Protein AF-A0A1A8C7H7-F1 (afdb_monomer_lite)

pLDDT: mean 85.38, std 15.0, range [38.44, 98.31]

Radius of gyration: 23.35 Å; chains: 1; bounding box: 54×25×61 Å

Organism: Nothobranchius kadleci (NCBI:txid1051664)

Structure (mmCIF, N/CA/C/O backbone):
data_AF-A0A1A8C7H7-F1
#
_entry.id   AF-A0A1A8C7H7-F1
#
loop_
_atom_site.group_PDB
_atom_site.id
_atom_site.type_symbol
_atom_site.label_atom_id
_atom_site.label_alt_id
_atom_site.label_comp_id
_atom_site.label_asym_id
_atom_site.label_entity_id
_atom_site.label_seq_id
_atom_site.pdbx_PDB_ins_code
_atom_site.Cartn_x
_atom_site.Cartn_y
_atom_site.Cartn_z
_atom_site.occupancy
_atom_site.B_iso_or_equiv
_atom_site.auth_seq_id
_atom_site.auth_comp_id
_atom_site.auth_asym_id
_atom_site.auth_atom_id
_atom_site.pdbx_PDB_model_num
ATOM 1 N N . MET A 1 1 ? 28.981 -6.070 -9.657 1.00 42.88 1 MET A N 1
ATOM 2 C CA . MET A 1 1 ? 28.191 -5.853 -8.425 1.00 42.88 1 MET A CA 1
ATOM 3 C C . MET A 1 1 ? 28.360 -4.401 -8.013 1.00 42.88 1 MET A C 1
ATOM 5 O O . MET A 1 1 ? 29.452 -4.076 -7.555 1.00 42.88 1 MET A O 1
ATOM 9 N N . PRO A 1 2 ? 27.362 -3.521 -8.173 1.00 45.41 2 PRO A N 1
ATOM 10 C CA . PRO A 1 2 ? 27.396 -2.254 -7.474 1.00 45.41 2 PRO A CA 1
ATOM 11 C C . PRO A 1 2 ? 26.851 -2.469 -6.064 1.00 45.41 2 PRO A C 1
ATOM 13 O O . PRO A 1 2 ? 25.818 -3.103 -5.850 1.00 45.41 2 PRO A O 1
ATOM 16 N N . ALA A 1 3 ? 27.623 -1.989 -5.098 1.00 38.44 3 ALA A N 1
ATOM 17 C CA . ALA A 1 3 ? 27.249 -1.951 -3.703 1.00 38.44 3 ALA A CA 1
ATOM 18 C C . ALA A 1 3 ? 25.973 -1.119 -3.536 1.00 38.44 3 ALA A C 1
ATOM 20 O O . ALA A 1 3 ? 25.879 -0.007 -4.054 1.00 38.44 3 ALA A O 1
ATOM 21 N N . SER A 1 4 ? 25.028 -1.675 -2.780 1.00 46.69 4 SER A N 1
ATOM 22 C CA . SER A 1 4 ? 23.880 -0.985 -2.207 1.00 46.69 4 SER A CA 1
ATOM 23 C C . SER A 1 4 ? 24.361 0.268 -1.467 1.00 46.69 4 SER A C 1
ATOM 25 O O . SER A 1 4 ? 24.841 0.200 -0.330 1.00 46.69 4 SER A O 1
ATOM 27 N N . GLY A 1 5 ? 24.296 1.415 -2.137 1.00 40.69 5 GLY A N 1
ATOM 28 C CA . GLY A 1 5 ? 24.506 2.711 -1.517 1.00 40.69 5 GLY A CA 1
ATOM 29 C C . GLY A 1 5 ? 23.340 2.975 -0.581 1.00 40.69 5 GLY A C 1
ATOM 30 O O . GLY A 1 5 ? 22.295 3.397 -1.049 1.00 40.69 5 GLY A O 1
ATOM 31 N N . ALA A 1 6 ? 23.542 2.640 0.696 1.00 44.50 6 ALA A N 1
ATOM 32 C CA . ALA A 1 6 ? 22.773 3.016 1.879 1.00 44.50 6 ALA A CA 1
ATOM 33 C C . ALA A 1 6 ? 21.356 3.542 1.601 1.00 44.50 6 ALA A C 1
ATOM 35 O O . ALA A 1 6 ? 21.199 4.693 1.192 1.00 44.50 6 ALA A O 1
ATOM 36 N N . ASP A 1 7 ? 20.345 2.726 1.913 1.00 53.94 7 ASP A N 1
ATOM 37 C CA . ASP A 1 7 ? 18.932 3.108 1.928 1.00 53.94 7 ASP A CA 1
ATOM 38 C C . ASP A 1 7 ? 18.718 4.300 2.871 1.00 53.94 7 ASP A C 1
ATOM 40 O O . ASP A 1 7 ? 18.396 4.167 4.054 1.00 53.94 7 ASP A O 1
ATOM 44 N N . ALA A 1 8 ? 18.936 5.507 2.357 1.00 55.59 8 ALA A N 1
ATOM 45 C CA . ALA A 1 8 ? 18.507 6.719 3.008 1.00 55.59 8 ALA A CA 1
ATOM 46 C C . ALA A 1 8 ? 16.986 6.612 3.107 1.00 55.59 8 ALA A C 1
ATOM 48 O O . ALA A 1 8 ? 16.298 6.619 2.086 1.00 55.59 8 ALA A O 1
ATOM 49 N N . LEU A 1 9 ? 16.478 6.462 4.333 1.00 58.56 9 LEU A N 1
ATOM 50 C CA . LEU A 1 9 ? 15.052 6.487 4.649 1.00 58.56 9 LEU A CA 1
ATOM 51 C C . LEU A 1 9 ? 14.408 7.662 3.906 1.00 58.56 9 LEU A C 1
ATOM 53 O O . LEU A 1 9 ? 14.570 8.806 4.327 1.00 58.56 9 LEU A O 1
ATOM 57 N N . LYS A 1 10 ? 13.718 7.390 2.788 1.00 67.88 10 LYS A N 1
ATOM 58 C CA . LYS A 1 10 ? 13.043 8.413 1.982 1.00 67.88 10 LYS A CA 1
ATOM 59 C C . LYS A 1 10 ? 11.898 8.967 2.837 1.00 67.88 10 LYS A C 1
ATOM 61 O O . LYS A 1 10 ? 10.901 8.264 3.025 1.00 67.88 10 LYS A O 1
ATOM 66 N N . PRO A 1 11 ? 11.983 10.205 3.367 1.00 71.81 11 PRO A N 1
ATOM 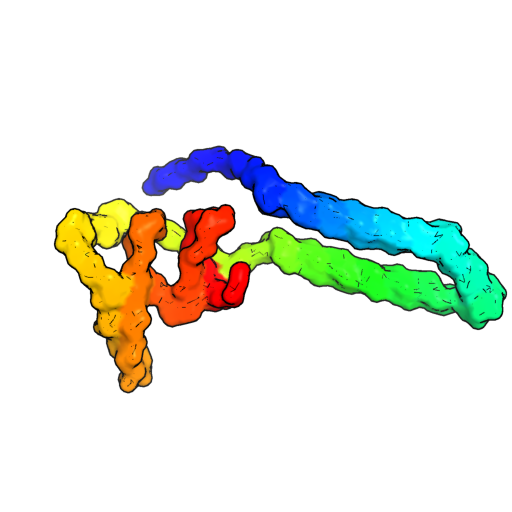67 C CA . PRO A 1 11 ? 10.966 10.715 4.289 1.00 71.81 11 PRO A CA 1
ATOM 68 C C . PRO A 1 11 ? 9.587 10.799 3.624 1.00 71.81 11 PRO A C 1
ATOM 70 O O . PRO A 1 11 ? 8.566 10.612 4.280 1.00 71.81 11 PRO A O 1
ATOM 73 N N . SER A 1 12 ? 9.567 11.000 2.302 1.00 75.19 12 SER A N 1
ATOM 74 C CA . SER A 1 12 ? 8.365 10.989 1.466 1.00 75.19 12 SER A CA 1
ATOM 75 C C . SER A 1 12 ? 7.603 9.661 1.490 1.00 75.19 12 SER A C 1
ATOM 77 O O . SER A 1 12 ? 6.389 9.679 1.324 1.00 75.19 12 SER A O 1
ATOM 79 N N . ALA A 1 13 ? 8.279 8.533 1.725 1.00 76.25 13 ALA A N 1
ATOM 80 C CA . ALA A 1 13 ? 7.642 7.225 1.856 1.00 76.25 13 ALA A CA 1
ATOM 81 C C . ALA A 1 13 ? 7.179 6.952 3.297 1.00 76.25 13 ALA A C 1
ATOM 83 O O . ALA A 1 13 ? 6.118 6.374 3.516 1.00 76.25 13 ALA A O 1
ATOM 84 N N . PHE A 1 14 ? 7.945 7.400 4.296 1.00 83.75 14 PHE A N 1
ATOM 85 C CA . PHE A 1 14 ? 7.676 7.077 5.700 1.00 83.75 14 PHE A CA 1
ATOM 86 C C . PHE A 1 14 ? 6.582 7.949 6.330 1.00 83.75 14 PHE A C 1
ATOM 88 O O . PHE A 1 14 ? 5.783 7.456 7.123 1.00 83.75 14 PHE A O 1
ATOM 95 N N . ILE A 1 15 ? 6.508 9.236 5.966 1.00 89.62 15 ILE A N 1
ATOM 96 C CA . ILE A 1 15 ? 5.519 10.168 6.530 1.00 89.62 15 ILE A CA 1
ATOM 97 C C . ILE A 1 15 ? 4.079 9.678 6.292 1.00 89.62 15 ILE A C 1
ATOM 99 O O . ILE A 1 15 ? 3.348 9.558 7.277 1.00 89.62 15 ILE A O 1
ATOM 103 N N . PRO A 1 16 ? 3.655 9.329 5.057 1.00 90.19 16 PRO A N 1
ATOM 104 C CA . PRO A 1 16 ? 2.293 8.854 4.813 1.00 90.19 16 PRO A CA 1
ATOM 105 C C . PRO A 1 16 ? 1.965 7.575 5.587 1.00 90.19 16 PRO A C 1
ATOM 107 O O . PRO A 1 16 ? 0.887 7.475 6.173 1.00 90.19 16 PRO A O 1
ATOM 110 N N . VAL A 1 17 ? 2.909 6.628 5.645 1.00 91.38 17 VAL A N 1
ATOM 111 C CA . VAL A 1 17 ? 2.745 5.359 6.367 1.00 91.38 17 VAL A CA 1
ATOM 112 C C . VAL A 1 17 ? 2.564 5.614 7.861 1.00 91.38 17 VAL A C 1
ATOM 114 O O . VAL A 1 17 ? 1.600 5.134 8.452 1.00 91.38 17 VAL A O 1
ATOM 117 N N . CYS A 1 18 ? 3.430 6.418 8.479 1.00 92.94 18 CYS A N 1
ATOM 118 C CA . CYS A 1 18 ? 3.304 6.757 9.894 1.00 92.94 18 CYS A CA 1
ATOM 119 C C . CYS A 1 18 ? 2.007 7.492 10.201 1.00 92.94 18 CYS A C 1
ATOM 121 O O . CYS A 1 18 ? 1.343 7.162 11.180 1.00 92.94 18 CYS A O 1
ATOM 123 N N . THR A 1 19 ? 1.618 8.463 9.374 1.00 95.25 19 THR A N 1
ATOM 124 C CA . THR A 1 19 ? 0.343 9.162 9.547 1.00 95.25 19 THR A CA 1
ATOM 125 C C . THR A 1 19 ? -0.830 8.188 9.458 1.00 95.25 19 THR A C 1
ATOM 127 O O . THR A 1 19 ? -1.695 8.213 10.333 1.00 95.25 19 THR A O 1
ATOM 130 N N . ALA A 1 20 ? -0.842 7.287 8.472 1.00 95.62 20 ALA A N 1
ATOM 131 C CA . ALA A 1 20 ? -1.886 6.277 8.321 1.00 95.62 20 ALA A CA 1
ATOM 132 C C . ALA A 1 20 ? -1.947 5.321 9.524 1.00 95.62 20 ALA A C 1
ATOM 134 O O . ALA A 1 20 ? -3.031 5.096 10.060 1.00 95.62 20 ALA A O 1
ATOM 135 N N . VAL A 1 21 ? -0.802 4.827 10.007 1.00 95.94 21 VAL A N 1
ATOM 136 C CA . VAL A 1 21 ? -0.723 3.964 11.199 1.00 95.94 21 VAL A CA 1
ATOM 137 C C . VAL A 1 21 ? -1.224 4.693 12.443 1.00 95.94 21 VAL A C 1
ATOM 139 O O . VAL A 1 21 ? -2.044 4.148 13.180 1.00 95.94 21 VAL A O 1
ATOM 142 N N . CYS A 1 22 ? -0.778 5.931 12.669 1.00 97.12 22 CYS A N 1
ATOM 143 C CA . CYS A 1 22 ? -1.215 6.743 13.802 1.00 97.12 22 CYS A CA 1
ATOM 144 C C . CYS A 1 22 ? -2.728 6.973 13.781 1.00 97.12 22 CYS A C 1
ATOM 146 O O . CYS A 1 22 ? -3.379 6.841 14.816 1.00 97.12 22 CYS A O 1
ATOM 148 N N . LEU A 1 23 ? -3.299 7.279 12.613 1.00 96.88 23 LEU A N 1
ATOM 149 C CA . LEU A 1 23 ? -4.741 7.456 12.465 1.00 96.88 23 LEU A CA 1
ATOM 150 C C . LEU A 1 23 ? -5.492 6.140 12.678 1.00 96.88 23 LEU A C 1
ATOM 152 O O . LEU A 1 23 ? -6.456 6.118 13.442 1.00 96.88 23 LEU A O 1
ATOM 156 N N . LEU A 1 24 ? -5.048 5.044 12.062 1.00 97.12 24 LEU A N 1
ATOM 157 C CA . LEU A 1 24 ? -5.690 3.733 12.156 1.00 97.12 24 LEU A CA 1
ATOM 158 C C . LEU A 1 24 ? -5.681 3.205 13.596 1.00 97.12 24 LEU A C 1
ATOM 160 O O . LEU A 1 24 ? -6.734 2.903 14.157 1.00 97.12 24 LEU A O 1
ATOM 164 N N . VAL A 1 25 ? -4.502 3.119 14.215 1.00 97.25 25 VAL A N 1
ATOM 165 C CA . VAL A 1 25 ? -4.343 2.592 15.577 1.00 97.25 25 VAL A CA 1
ATOM 166 C C . VAL A 1 25 ? -4.932 3.559 16.597 1.00 97.25 25 VAL A C 1
ATOM 168 O O . VAL A 1 25 ? -5.641 3.127 17.506 1.00 97.25 25 VAL A O 1
ATOM 171 N N . GLY A 1 26 ? -4.691 4.862 16.441 1.00 97.81 26 GLY A N 1
ATOM 172 C CA . GLY A 1 26 ? -5.171 5.889 17.363 1.00 97.81 26 GLY A CA 1
ATOM 173 C C . GLY A 1 26 ? -6.695 5.971 17.407 1.00 97.81 26 GLY A C 1
ATOM 174 O O . GLY A 1 26 ? -7.280 5.869 18.485 1.00 97.81 26 GLY A O 1
ATOM 175 N N . SER A 1 27 ? -7.351 6.080 16.247 1.00 97.31 27 SER A N 1
ATOM 176 C CA . SER A 1 27 ? -8.819 6.151 16.180 1.00 97.31 27 SER A CA 1
ATOM 177 C C . SER A 1 27 ? -9.483 4.873 16.696 1.00 97.31 27 SER A C 1
ATOM 179 O O . SER A 1 27 ? -10.422 4.947 17.492 1.00 97.31 27 SER A O 1
ATOM 181 N N . THR A 1 28 ? -8.953 3.702 16.332 1.00 97.50 28 THR A N 1
ATOM 182 C CA . THR A 1 28 ? -9.478 2.415 16.807 1.00 97.50 28 THR A CA 1
ATOM 183 C C . THR A 1 28 ? -9.300 2.273 18.321 1.00 97.50 28 THR A C 1
ATOM 185 O O . THR A 1 28 ? -10.229 1.867 19.018 1.00 97.50 28 THR A O 1
ATOM 188 N N . SER A 1 29 ? -8.150 2.680 18.865 1.00 97.44 29 SER A N 1
ATOM 189 C CA . SER A 1 29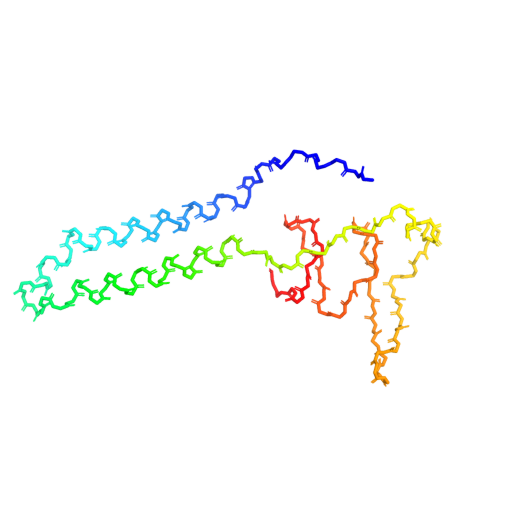 ? -7.904 2.659 20.314 1.00 97.44 29 SER A CA 1
ATOM 190 C C . SER A 1 29 ? -8.878 3.563 21.066 1.00 97.44 29 SER A C 1
ATOM 192 O O . SER A 1 29 ? -9.466 3.138 22.059 1.00 97.44 29 SER A O 1
ATOM 194 N N . MET A 1 30 ? -9.117 4.784 20.572 1.00 97.75 30 MET A N 1
ATOM 195 C CA . MET A 1 30 ? -10.111 5.688 21.163 1.00 97.75 30 MET A CA 1
ATOM 196 C C . MET A 1 30 ? -11.518 5.078 21.141 1.00 97.75 30 MET A C 1
ATOM 198 O O . MET A 1 30 ? -12.228 5.137 22.145 1.00 97.75 30 MET A O 1
ATOM 202 N N . PHE A 1 31 ? -11.910 4.437 20.040 1.00 97.50 31 PHE A N 1
ATOM 203 C CA . PHE A 1 31 ? -13.191 3.736 19.942 1.00 97.50 31 PHE A CA 1
ATOM 204 C C . PHE A 1 31 ? -13.323 2.607 20.981 1.00 97.50 31 PHE A C 1
ATOM 206 O O . PHE A 1 31 ? -14.358 2.502 21.648 1.00 97.50 31 PHE A O 1
ATOM 213 N N . PHE A 1 32 ? -12.276 1.799 21.176 1.00 97.50 32 PHE A N 1
ATOM 214 C CA . PHE A 1 32 ? -12.277 0.723 22.173 1.00 97.50 32 PHE A CA 1
ATOM 215 C C . PHE A 1 32 ? -12.312 1.224 23.618 1.00 97.50 32 PHE A C 1
ATOM 217 O O . PHE A 1 32 ? -12.948 0.593 24.459 1.00 97.50 32 PHE A O 1
ATOM 224 N N . VAL A 1 33 ? -11.660 2.349 23.912 1.00 97.62 33 VAL A N 1
ATOM 225 C CA . VAL A 1 33 ? -11.609 2.914 25.268 1.00 97.62 33 VAL A CA 1
ATOM 226 C C . VAL A 1 33 ? -12.912 3.621 25.636 1.00 97.62 33 VAL A C 1
ATOM 228 O O . VAL A 1 33 ? -13.412 3.434 26.742 1.00 97.62 33 VAL A O 1
ATOM 231 N N . PHE A 1 34 ? -13.477 4.425 24.732 1.00 97.06 34 PHE A N 1
ATOM 232 C CA . PHE A 1 34 ? -14.595 5.311 25.072 1.00 97.06 34 PHE A CA 1
ATOM 233 C C . PHE A 1 34 ? -15.964 4.776 24.641 1.00 97.06 34 PHE A C 1
ATOM 235 O O . PHE A 1 34 ? -16.935 4.917 25.380 1.00 97.06 34 PHE A O 1
ATOM 242 N N . THR A 1 35 ? -16.072 4.159 23.463 1.00 96.56 35 THR A N 1
ATOM 243 C CA . THR A 1 35 ? -17.372 3.787 22.873 1.00 96.56 35 THR A CA 1
ATOM 244 C C . THR A 1 35 ? -17.729 2.323 23.125 1.00 96.56 35 THR A C 1
ATOM 246 O O . THR A 1 35 ? -18.865 2.012 23.491 1.00 96.56 35 THR A O 1
ATOM 249 N N . CYS A 1 36 ? -16.765 1.412 22.970 1.00 95.94 36 CYS A N 1
ATOM 250 C CA . CYS A 1 36 ? -16.995 -0.025 23.134 1.00 95.94 36 CYS A CA 1
ATOM 251 C C . CYS A 1 36 ? -17.536 -0.452 24.507 1.00 95.94 36 CYS A C 1
ATOM 253 O O . CYS A 1 36 ? -18.385 -1.343 24.511 1.00 95.94 36 CYS A O 1
ATOM 255 N N . PRO A 1 37 ? -17.129 0.127 25.658 1.00 96.44 37 PRO A N 1
ATOM 256 C CA . PRO A 1 37 ? -17.648 -0.314 26.953 1.00 96.44 37 PRO A CA 1
ATOM 257 C C . PRO A 1 37 ? -19.162 -0.121 27.064 1.00 96.44 37 PRO A C 1
ATOM 259 O O . PRO A 1 37 ? -19.880 -1.028 27.480 1.00 96.44 37 PRO A O 1
ATOM 262 N N . TRP A 1 38 ? -19.664 1.033 26.616 1.00 97.31 38 TRP A N 1
ATOM 263 C CA . TRP A 1 38 ? -21.100 1.303 26.591 1.00 97.31 38 TRP A CA 1
ATOM 264 C C . TRP A 1 38 ? -21.835 0.351 25.643 1.00 97.31 38 TRP A C 1
ATOM 266 O O . TRP A 1 38 ? -22.886 -0.187 25.993 1.00 97.31 38 TRP A O 1
ATOM 276 N N . LEU A 1 39 ? -21.256 0.098 24.467 1.00 95.94 39 LEU A N 1
ATOM 277 C CA . LEU A 1 39 ? -21.830 -0.777 23.447 1.00 95.94 39 LEU A CA 1
ATOM 278 C C . LEU A 1 39 ? -21.909 -2.241 23.912 1.00 95.94 39 LEU A C 1
ATOM 280 O O . LEU A 1 39 ? -22.915 -2.913 23.681 1.00 95.94 39 LEU A O 1
ATOM 284 N N . ALA A 1 40 ? -20.879 -2.707 24.619 1.00 96.75 40 ALA A N 1
ATOM 285 C CA . ALA A 1 40 ? -20.806 -4.051 25.178 1.00 96.75 40 ALA A CA 1
ATOM 286 C C . ALA A 1 40 ? -21.854 -4.286 26.272 1.00 96.75 40 ALA A C 1
ATOM 288 O O . ALA A 1 40 ? -22.463 -5.353 26.317 1.00 96.75 40 ALA A O 1
ATOM 289 N N . LEU A 1 41 ? -22.065 -3.289 27.137 1.00 97.25 41 LEU A N 1
ATOM 290 C CA . LEU A 1 41 ? -22.998 -3.382 28.261 1.00 97.25 41 LEU A CA 1
ATOM 291 C C . LEU A 1 41 ? -24.457 -3.164 27.844 1.00 97.25 41 LEU A C 1
ATOM 293 O O . LEU A 1 41 ? -25.346 -3.793 28.409 1.00 97.25 41 LEU A O 1
ATOM 297 N N . THR A 1 42 ? -24.707 -2.276 26.878 1.00 97.44 42 THR A N 1
ATOM 298 C CA . THR A 1 42 ? -26.071 -1.838 26.533 1.00 97.44 42 THR A CA 1
ATOM 299 C C . THR A 1 42 ? -26.669 -2.618 25.368 1.00 97.44 42 THR A C 1
ATOM 301 O O . THR A 1 42 ? -27.874 -2.853 25.351 1.00 97.44 42 THR A O 1
ATOM 304 N N . ILE A 1 43 ? -25.853 -2.999 24.380 1.00 95.94 43 ILE A N 1
ATOM 305 C CA . ILE A 1 43 ? -26.338 -3.613 23.138 1.00 95.94 43 ILE A CA 1
ATOM 306 C C . ILE A 1 43 ? -25.970 -5.090 23.086 1.00 95.94 43 ILE A C 1
ATOM 308 O O . ILE A 1 43 ? -26.851 -5.946 23.079 1.00 95.94 43 ILE A O 1
ATOM 312 N N . CYS A 1 44 ? -24.675 -5.408 23.017 1.00 95.69 44 CYS A N 1
ATOM 313 C CA . CYS A 1 44 ? -24.226 -6.792 22.933 1.00 95.69 44 CYS A CA 1
ATOM 314 C C . CYS A 1 44 ? -22.730 -6.925 23.271 1.00 95.69 44 CYS A C 1
ATOM 316 O O . CYS A 1 44 ? -21.900 -6.272 22.630 1.00 95.69 44 CYS A O 1
ATOM 318 N N . PRO A 1 45 ? -22.343 -7.838 24.183 1.00 95.38 45 PRO A N 1
ATOM 319 C CA . PRO A 1 45 ? -20.942 -8.053 24.553 1.00 95.38 45 PRO A CA 1
ATOM 320 C C . PRO A 1 45 ? -20.094 -8.685 23.435 1.00 95.38 45 PRO A C 1
ATOM 322 O O . PRO A 1 45 ? -18.874 -8.740 23.552 1.00 95.38 45 PRO A O 1
ATOM 325 N N . VAL A 1 46 ? -20.713 -9.144 22.341 1.00 96.38 46 VAL A N 1
ATOM 326 C CA . VAL A 1 46 ? -20.019 -9.692 21.161 1.00 96.38 46 VAL A CA 1
ATOM 327 C C . VAL A 1 46 ? -19.457 -8.586 20.258 1.00 96.38 46 VAL A C 1
ATOM 329 O O . VAL A 1 46 ? -18.569 -8.839 19.447 1.00 96.38 46 VAL A O 1
ATOM 332 N N . VAL A 1 47 ? -19.905 -7.337 20.410 1.00 95.62 47 VAL A N 1
ATOM 333 C CA . VAL A 1 47 ? -19.445 -6.253 19.534 1.00 95.62 47 VAL A CA 1
ATOM 334 C C . VAL A 1 47 ? -17.934 -5.994 19.654 1.00 95.62 47 VAL A C 1
ATOM 336 O O . VAL A 1 47 ? -17.273 -6.004 18.614 1.00 95.62 47 VAL A O 1
ATOM 339 N N . PRO A 1 48 ? -17.338 -5.840 20.859 1.00 95.62 48 PRO A N 1
ATOM 340 C CA . PRO A 1 48 ? -15.892 -5.653 20.979 1.00 95.62 48 PRO A CA 1
ATOM 341 C C . PRO A 1 48 ? -15.042 -6.752 20.317 1.00 95.62 48 PRO A C 1
ATOM 343 O O . PRO A 1 48 ? -14.150 -6.389 19.547 1.00 95.62 48 PRO A O 1
ATOM 346 N N . PRO A 1 49 ? -15.282 -8.068 20.526 1.00 96.50 49 PRO A N 1
AT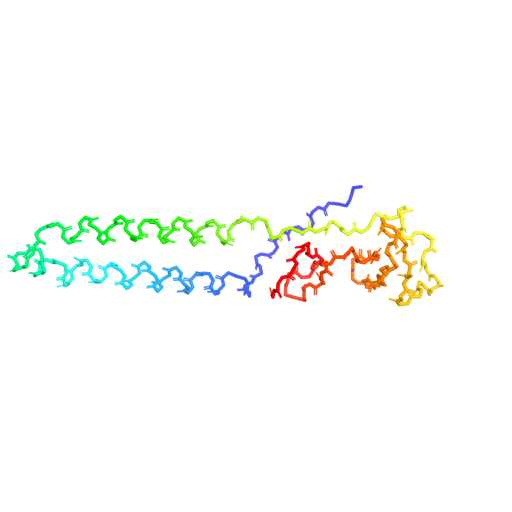OM 347 C CA . PRO A 1 49 ? -14.488 -9.089 19.845 1.00 96.50 49 PRO A CA 1
ATOM 348 C C . PRO A 1 49 ? -14.664 -9.068 18.319 1.00 96.50 49 PRO A C 1
ATOM 350 O O . PRO A 1 49 ? -13.673 -9.222 17.608 1.00 96.50 49 PRO A O 1
ATOM 353 N N . CYS A 1 50 ? -15.863 -8.802 17.787 1.00 97.06 50 CYS A N 1
ATOM 354 C CA . CYS A 1 50 ? -16.052 -8.646 16.339 1.00 97.06 50 CYS A CA 1
ATOM 355 C C . CYS A 1 50 ? -15.258 -7.460 15.774 1.00 97.06 50 CYS A C 1
ATOM 357 O O . CYS A 1 50 ? -14.544 -7.613 14.782 1.00 97.06 50 CYS A O 1
ATOM 359 N N . CYS A 1 51 ? -15.334 -6.293 16.418 1.00 96.62 51 CYS A N 1
ATOM 360 C CA . CYS A 1 51 ? -14.550 -5.123 16.025 1.00 96.62 51 CYS A CA 1
ATOM 361 C C . CYS A 1 51 ? -13.042 -5.391 16.118 1.00 96.62 51 CYS A C 1
ATOM 363 O O . CYS A 1 51 ? -12.294 -4.935 15.258 1.00 96.62 51 CYS A O 1
ATOM 365 N N . ALA A 1 52 ? -12.590 -6.150 17.122 1.00 97.06 52 ALA A N 1
ATOM 366 C CA . ALA A 1 52 ? -11.177 -6.476 17.296 1.00 97.06 52 ALA A CA 1
ATOM 367 C C . ALA A 1 52 ? -10.669 -7.385 16.170 1.00 97.06 52 ALA A C 1
ATOM 369 O O . ALA A 1 52 ? -9.607 -7.128 15.611 1.00 97.06 52 ALA A O 1
ATOM 370 N N . ILE A 1 53 ? -11.451 -8.396 15.778 1.00 98.31 53 ILE A N 1
ATOM 371 C CA . ILE A 1 53 ? -11.123 -9.273 14.644 1.00 98.31 53 ILE A CA 1
ATOM 372 C C . ILE A 1 53 ? -11.023 -8.462 13.347 1.00 98.31 53 ILE A C 1
ATOM 374 O O . ILE A 1 53 ? -10.047 -8.604 12.610 1.00 98.31 53 ILE A O 1
ATOM 378 N N . LEU A 1 54 ? -11.994 -7.582 13.083 1.00 97.75 54 LEU A N 1
ATOM 379 C CA . LEU A 1 54 ? -11.970 -6.714 11.903 1.00 97.75 54 LEU A CA 1
ATOM 380 C C . LEU A 1 54 ? -10.760 -5.775 11.915 1.00 97.75 54 LEU A C 1
ATOM 382 O O . LEU A 1 54 ? -10.089 -5.634 10.897 1.00 97.75 54 LEU A O 1
ATOM 386 N N . PHE A 1 55 ? -10.441 -5.177 13.064 1.00 97.88 55 PHE A N 1
ATOM 387 C CA . PHE A 1 55 ? -9.266 -4.323 13.213 1.00 97.88 55 PHE A CA 1
ATOM 388 C C . PHE A 1 55 ? -7.967 -5.080 12.919 1.00 97.88 55 PHE A C 1
ATOM 390 O O . PHE A 1 55 ? -7.134 -4.586 12.163 1.00 97.88 55 PHE A O 1
ATOM 397 N N . LEU A 1 56 ? -7.807 -6.293 13.454 1.00 97.88 56 LEU A N 1
ATOM 398 C CA . LEU A 1 56 ? -6.634 -7.125 13.183 1.00 97.88 56 LEU A CA 1
ATOM 399 C C . LEU A 1 56 ? -6.529 -7.494 11.699 1.00 97.88 56 LEU A C 1
ATOM 401 O O . LEU A 1 56 ? -5.434 -7.461 11.143 1.00 97.88 56 LEU A O 1
ATOM 405 N N . PHE A 1 57 ? -7.653 -7.789 11.041 1.00 98.19 57 PHE A N 1
ATOM 406 C CA . PHE A 1 57 ? -7.676 -8.045 9.602 1.00 98.19 57 PHE A CA 1
ATOM 407 C C . PHE A 1 57 ? -7.248 -6.811 8.797 1.00 98.19 57 PHE A C 1
ATOM 409 O O . PHE A 1 57 ? -6.415 -6.922 7.899 1.00 98.19 57 PHE A O 1
ATOM 416 N N . VAL A 1 58 ? -7.757 -5.624 9.135 1.00 97.94 58 VAL A N 1
ATOM 417 C CA . VAL A 1 58 ? -7.355 -4.367 8.484 1.00 97.94 58 VAL A CA 1
ATOM 418 C C . VAL A 1 58 ? -5.871 -4.082 8.716 1.00 97.94 58 VAL A C 1
ATOM 420 O O . VAL A 1 58 ? -5.161 -3.762 7.767 1.00 97.94 58 VAL A O 1
ATOM 423 N N . LEU A 1 59 ? -5.379 -4.257 9.944 1.00 97.12 59 LEU A N 1
ATOM 424 C CA . LEU A 1 59 ? -3.972 -4.053 10.283 1.00 97.12 59 LEU A CA 1
ATOM 425 C C . LEU A 1 59 ? -3.055 -5.015 9.513 1.00 97.12 59 LEU A C 1
ATOM 427 O O . LEU A 1 59 ? -2.008 -4.597 9.017 1.00 97.12 59 LEU A O 1
ATOM 431 N N . ALA A 1 60 ? -3.455 -6.280 9.369 1.00 96.94 60 ALA A N 1
ATOM 432 C CA . ALA A 1 60 ? -2.711 -7.270 8.597 1.00 96.94 60 ALA A CA 1
ATOM 433 C C . ALA A 1 60 ? -2.639 -6.893 7.109 1.00 96.94 60 ALA A C 1
ATOM 435 O O . ALA A 1 60 ? -1.550 -6.888 6.540 1.00 96.94 60 ALA A O 1
ATOM 436 N N . ASN A 1 61 ? -3.767 -6.512 6.497 1.00 97.12 61 ASN A N 1
ATOM 437 C CA . ASN A 1 61 ? -3.797 -6.086 5.094 1.00 97.12 61 ASN A CA 1
ATOM 438 C C . ASN A 1 61 ? -3.003 -4.794 4.867 1.00 97.12 61 ASN A C 1
ATOM 440 O O . ASN A 1 61 ? -2.271 -4.694 3.891 1.00 97.12 61 ASN A O 1
ATOM 444 N N . PHE A 1 62 ? -3.097 -3.828 5.783 1.00 96.25 62 PHE A N 1
ATOM 445 C CA . PHE A 1 62 ? -2.311 -2.597 5.717 1.00 96.25 62 PHE A CA 1
ATOM 446 C C . PHE A 1 62 ? -0.805 -2.883 5.785 1.00 96.25 62 PHE A C 1
ATOM 448 O O . PHE A 1 62 ? -0.034 -2.355 4.988 1.00 96.25 62 PHE A O 1
ATOM 455 N N . THR A 1 63 ? -0.389 -3.750 6.712 1.00 93.62 63 THR A N 1
ATOM 456 C CA . THR A 1 63 ? 1.014 -4.164 6.868 1.00 93.62 63 THR A CA 1
ATOM 457 C C . THR A 1 63 ? 1.506 -4.870 5.609 1.00 93.62 63 THR A C 1
ATOM 459 O O . THR A 1 63 ? 2.553 -4.522 5.074 1.00 93.62 63 THR A O 1
ATOM 462 N N . MET A 1 64 ? 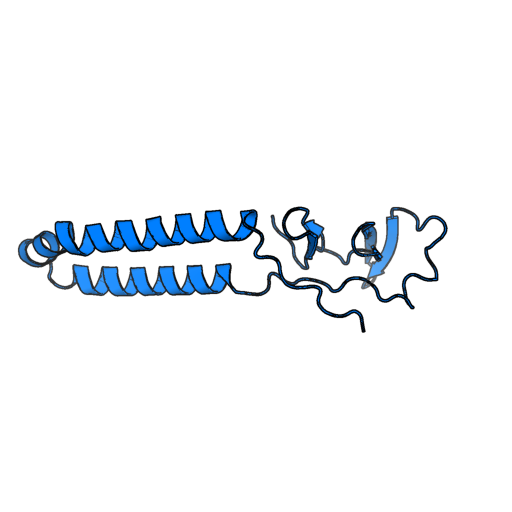0.719 -5.817 5.097 1.00 94.12 64 MET A N 1
ATOM 463 C CA . MET A 1 64 ? 1.009 -6.528 3.857 1.00 94.12 64 MET A CA 1
ATOM 464 C C . MET A 1 64 ? 1.182 -5.547 2.690 1.00 94.12 64 MET A C 1
ATOM 466 O O . MET A 1 64 ? 2.232 -5.536 2.065 1.00 94.12 64 MET A O 1
ATOM 470 N N . ALA A 1 65 ? 0.220 -4.654 2.462 1.00 92.12 65 ALA A N 1
ATOM 471 C CA . ALA A 1 65 ? 0.291 -3.667 1.386 1.00 92.12 65 ALA A CA 1
ATOM 472 C C . ALA A 1 65 ? 1.472 -2.686 1.527 1.00 92.12 65 ALA A C 1
ATOM 474 O O . ALA A 1 65 ? 1.991 -2.207 0.527 1.00 92.12 65 ALA A O 1
ATOM 475 N N . THR A 1 66 ? 1.897 -2.383 2.756 1.00 91.56 66 THR A N 1
ATOM 476 C CA . THR A 1 66 ? 2.973 -1.414 3.026 1.00 91.56 66 THR A CA 1
ATOM 477 C C . THR A 1 66 ? 4.368 -2.006 2.825 1.00 91.56 66 THR A C 1
ATOM 479 O O . THR A 1 66 ? 5.279 -1.291 2.418 1.00 91.56 66 THR A O 1
ATOM 482 N N . PHE A 1 67 ? 4.557 -3.286 3.155 1.00 88.25 67 PHE A N 1
ATOM 483 C CA . PHE A 1 67 ? 5.880 -3.922 3.174 1.00 88.25 67 PHE A CA 1
ATOM 484 C C . PHE A 1 67 ? 6.087 -4.968 2.078 1.00 88.25 67 PHE A C 1
ATOM 486 O O . PHE A 1 67 ? 7.188 -5.504 1.962 1.00 88.25 67 PHE A O 1
ATOM 493 N N . MET A 1 68 ? 5.059 -5.288 1.291 1.00 89.81 68 MET A N 1
ATOM 494 C CA . MET A 1 68 ? 5.240 -6.125 0.111 1.00 89.81 68 MET A CA 1
ATOM 495 C C . MET A 1 68 ? 6.053 -5.391 -0.952 1.00 89.81 68 MET A C 1
ATOM 497 O O . MET A 1 68 ? 5.900 -4.188 -1.156 1.00 89.81 68 MET A O 1
ATOM 501 N N . ASP A 1 69 ? 6.907 -6.147 -1.640 1.00 88.81 69 ASP A N 1
ATOM 502 C CA . ASP A 1 69 ? 7.578 -5.660 -2.837 1.00 88.81 69 ASP A CA 1
ATOM 503 C C . ASP A 1 69 ? 6.522 -5.298 -3.888 1.00 88.81 69 ASP A C 1
ATOM 505 O O . ASP A 1 69 ? 5.638 -6.098 -4.201 1.00 88.81 69 ASP A O 1
ATOM 509 N N . ALA A 1 70 ? 6.622 -4.081 -4.418 1.00 87.81 70 ALA A N 1
ATOM 510 C CA . ALA A 1 70 ? 5.738 -3.583 -5.461 1.00 87.81 70 ALA A CA 1
ATOM 511 C C . ALA A 1 70 ? 5.987 -4.258 -6.823 1.00 87.81 70 ALA A C 1
ATOM 513 O O . ALA A 1 70 ? 5.229 -4.015 -7.754 1.00 87.81 70 ALA A O 1
ATOM 514 N N . GLY A 1 71 ? 7.038 -5.077 -6.954 1.00 90.88 71 GLY A N 1
ATOM 515 C CA . GLY A 1 71 ? 7.480 -5.664 -8.219 1.00 90.88 71 GLY A CA 1
ATOM 516 C C . GLY A 1 71 ? 8.578 -4.825 -8.864 1.00 90.88 71 GLY A C 1
ATOM 517 O O . GLY A 1 71 ? 8.510 -4.511 -10.054 1.00 90.88 71 GLY A O 1
ATOM 518 N N . VAL A 1 72 ? 9.560 -4.385 -8.070 1.00 91.50 72 VAL A N 1
ATOM 519 C CA . VAL A 1 72 ? 10.663 -3.544 -8.552 1.00 91.50 72 VAL A CA 1
ATOM 520 C C . VAL A 1 72 ? 11.567 -4.334 -9.501 1.00 91.50 72 VAL A C 1
ATOM 522 O O . VAL A 1 72 ? 12.142 -5.357 -9.136 1.00 91.50 72 VAL A O 1
ATOM 525 N N . LEU A 1 73 ? 11.734 -3.826 -10.723 1.00 90.00 73 LEU A N 1
ATOM 526 C CA . LEU A 1 73 ? 12.664 -4.384 -11.701 1.00 90.00 73 LEU A CA 1
ATOM 527 C C . LEU A 1 73 ? 14.074 -3.807 -11.494 1.00 90.00 73 LEU A C 1
ATOM 529 O O . LEU A 1 73 ? 14.211 -2.592 -11.301 1.00 90.00 73 LEU A O 1
ATOM 533 N N . PRO A 1 74 ? 15.129 -4.642 -11.565 1.00 87.00 74 PRO A N 1
ATOM 534 C CA . PRO A 1 74 ? 16.502 -4.174 -11.442 1.00 87.00 74 PRO A CA 1
ATOM 535 C C . PRO A 1 74 ? 16.880 -3.262 -12.615 1.00 87.00 74 PRO A C 1
ATOM 537 O O . PRO A 1 74 ? 16.407 -3.434 -13.739 1.00 87.00 74 PRO A O 1
ATOM 540 N N . VAL A 1 75 ? 17.751 -2.291 -12.341 1.00 85.25 75 VAL A N 1
ATOM 541 C CA . VAL A 1 75 ? 18.393 -1.466 -13.376 1.00 85.25 75 VAL A CA 1
ATOM 542 C C . VAL A 1 75 ? 19.253 -2.365 -14.268 1.00 85.25 75 VAL A C 1
ATOM 544 O O . VAL A 1 75 ? 19.823 -3.346 -13.779 1.00 85.25 75 VAL A O 1
ATOM 547 N N . ALA A 1 76 ? 19.331 -2.046 -15.562 1.00 82.00 76 ALA A N 1
ATOM 548 C CA . ALA A 1 76 ? 20.145 -2.804 -16.508 1.00 82.00 76 ALA A CA 1
ATOM 549 C C . ALA A 1 76 ? 21.618 -2.860 -16.067 1.00 82.00 76 ALA A C 1
ATOM 551 O O . ALA A 1 76 ? 22.148 -1.925 -15.463 1.00 82.00 76 ALA A O 1
ATOM 552 N N . GLY A 1 77 ? 22.273 -3.994 -16.321 1.00 76.31 77 GLY A N 1
ATOM 553 C CA . GLY A 1 77 ? 23.695 -4.155 -16.026 1.00 76.31 77 GLY A CA 1
ATOM 554 C C . GLY A 1 77 ? 24.574 -3.411 -17.035 1.00 76.31 77 GLY A C 1
ATOM 555 O O . GLY A 1 77 ? 24.191 -3.241 -18.187 1.00 76.31 77 GLY A O 1
ATOM 556 N N . GLU A 1 78 ? 25.800 -3.060 -16.635 1.00 66.81 78 GLU A N 1
ATOM 557 C CA . GLU A 1 78 ? 26.784 -2.362 -17.490 1.00 66.81 78 GLU A CA 1
ATOM 558 C C . GLU A 1 78 ? 27.110 -3.108 -18.799 1.00 66.81 78 GLU A C 1
ATOM 560 O O . GLU A 1 78 ? 27.610 -2.510 -19.750 1.00 66.81 78 GLU A O 1
ATOM 565 N N . ASP A 1 79 ? 26.863 -4.418 -18.851 1.00 63.12 79 ASP A N 1
ATOM 566 C CA . ASP A 1 79 ? 27.061 -5.241 -20.046 1.00 63.12 79 ASP A CA 1
ATOM 567 C C . ASP A 1 79 ? 25.863 -5.194 -21.013 1.00 63.12 79 ASP A C 1
ATOM 569 O O . ASP A 1 79 ? 26.048 -5.447 -22.199 1.00 63.12 79 ASP A O 1
ATOM 573 N N . GLU A 1 80 ? 24.668 -4.824 -20.534 1.00 61.22 80 GLU A N 1
ATOM 574 C CA . GLU A 1 80 ? 23.467 -4.585 -21.353 1.00 61.22 80 GLU A CA 1
ATOM 575 C C . GLU A 1 80 ? 23.349 -3.114 -21.798 1.00 61.22 80 GLU A C 1
ATOM 577 O O . GLU A 1 80 ? 22.726 -2.828 -22.815 1.00 61.22 80 GLU A O 1
ATOM 582 N N . ASP A 1 81 ? 24.002 -2.189 -21.084 1.00 59.88 81 ASP A N 1
ATOM 583 C CA . ASP A 1 81 ? 24.051 -0.749 -21.400 1.00 59.88 81 ASP A CA 1
ATOM 584 C C . ASP A 1 81 ? 24.959 -0.407 -22.605 1.00 59.88 81 ASP A C 1
ATOM 586 O O . ASP A 1 81 ? 24.818 0.645 -23.233 1.00 59.88 81 ASP A O 1
ATOM 590 N N . LYS A 1 82 ? 25.913 -1.286 -22.950 1.00 54.66 82 LYS A N 1
ATOM 591 C CA . LYS A 1 82 ? 26.973 -1.007 -23.944 1.00 54.66 82 LYS A CA 1
ATOM 592 C C . LYS A 1 82 ? 26.498 -0.936 -25.396 1.00 54.66 82 LYS A C 1
ATOM 594 O O . LYS A 1 82 ? 27.215 -0.378 -26.225 1.00 54.66 82 LYS A O 1
ATOM 599 N N . ASP A 1 83 ? 25.308 -1.446 -25.700 1.00 55.25 83 ASP A N 1
ATOM 600 C CA . ASP A 1 83 ? 24.753 -1.414 -27.058 1.00 55.25 83 ASP A CA 1
ATOM 601 C C . ASP A 1 83 ? 23.905 -0.149 -27.339 1.00 55.25 83 ASP A C 1
ATOM 603 O O . ASP A 1 83 ? 23.576 0.122 -28.496 1.00 55.25 83 ASP A O 1
ATOM 607 N N . ASP A 1 84 ? 23.590 0.666 -26.318 1.00 55.50 84 ASP A N 1
ATOM 608 C CA . ASP A 1 84 ? 22.557 1.719 -26.382 1.00 55.50 84 ASP A CA 1
ATOM 609 C C . ASP A 1 84 ? 23.079 3.168 -26.198 1.00 55.50 84 ASP A C 1
ATOM 611 O O . ASP A 1 84 ? 22.295 4.126 -26.216 1.00 55.50 84 ASP A O 1
ATOM 615 N N . GLU A 1 85 ? 24.402 3.378 -26.109 1.00 56.59 85 GLU A N 1
ATOM 616 C CA . GLU A 1 85 ? 25.024 4.693 -25.828 1.00 56.59 85 GLU A CA 1
ATOM 617 C C . GLU A 1 85 ? 24.778 5.754 -26.934 1.00 56.59 85 GLU A C 1
ATOM 619 O O . GLU A 1 85 ? 24.962 6.955 -26.723 1.00 56.59 85 GLU A O 1
ATOM 624 N N . PHE A 1 86 ? 24.275 5.358 -28.112 1.00 54.47 86 PHE A N 1
ATOM 625 C CA . PHE A 1 86 ? 23.985 6.276 -29.218 1.00 54.47 86 PHE A CA 1
ATOM 626 C C . PHE A 1 86 ? 22.548 6.138 -29.750 1.00 54.47 86 PHE A C 1
ATOM 628 O O . PHE A 1 86 ? 22.308 5.683 -30.865 1.00 54.47 86 PHE A O 1
ATOM 635 N N . ARG A 1 87 ? 21.579 6.646 -28.974 1.00 59.34 87 ARG A N 1
ATOM 636 C CA . ARG A 1 87 ? 20.164 6.855 -29.361 1.00 59.34 87 ARG A CA 1
ATOM 637 C C . ARG A 1 87 ? 19.336 5.574 -29.526 1.00 59.34 87 ARG A C 1
ATOM 639 O O . ARG A 1 87 ? 18.749 5.364 -30.591 1.00 59.34 87 ARG A O 1
ATOM 646 N N . ALA A 1 88 ? 19.171 4.798 -28.455 1.00 61.81 88 ALA A N 1
ATOM 647 C CA . ALA A 1 88 ? 18.074 3.835 -28.380 1.00 61.81 88 ALA A CA 1
ATOM 648 C C . ALA A 1 88 ? 16.750 4.529 -28.794 1.00 61.81 88 ALA A C 1
ATOM 650 O O . ALA A 1 88 ? 16.368 5.543 -28.191 1.00 61.81 88 ALA A O 1
ATOM 651 N N . PRO A 1 89 ? 16.064 4.084 -29.867 1.00 69.25 89 PRO A N 1
ATOM 652 C CA . PRO A 1 89 ? 14.814 4.702 -30.283 1.00 69.25 89 PRO A CA 1
ATOM 653 C C . PRO A 1 89 ? 13.796 4.626 -29.142 1.00 69.25 89 PRO A C 1
ATOM 655 O O . PRO A 1 89 ? 13.631 3.593 -28.504 1.00 69.25 89 PRO A O 1
ATOM 658 N N . LEU A 1 90 ? 13.057 5.719 -28.904 1.00 73.69 90 LEU A N 1
ATOM 659 C CA . LEU A 1 90 ? 12.097 5.816 -27.790 1.00 73.69 90 LEU A CA 1
ATOM 660 C C . LEU A 1 90 ? 11.082 4.660 -27.763 1.00 73.69 90 LEU A C 1
ATOM 662 O O . LEU A 1 90 ? 10.523 4.350 -26.710 1.00 73.69 90 LEU A O 1
ATOM 666 N N . TYR A 1 91 ? 10.843 4.036 -28.918 1.00 78.19 91 TYR A N 1
ATOM 667 C CA . TYR A 1 91 ? 9.938 2.915 -29.072 1.00 78.19 91 TYR A CA 1
ATOM 668 C C . TYR A 1 91 ? 10.571 1.778 -29.865 1.00 78.19 91 TYR A C 1
ATOM 670 O O . TYR A 1 91 ? 11.145 2.004 -30.929 1.00 78.19 91 TYR A O 1
ATOM 678 N N . LYS A 1 92 ? 10.362 0.556 -29.379 1.00 82.62 92 LYS A N 1
ATOM 679 C CA . LYS A 1 92 ? 10.732 -0.694 -30.042 1.00 82.62 92 LYS A CA 1
ATOM 680 C C . LYS A 1 92 ? 9.480 -1.554 -30.158 1.00 82.62 92 LYS A C 1
ATOM 682 O O . LYS A 1 92 ? 8.801 -1.780 -29.159 1.00 82.62 92 LYS A O 1
ATOM 687 N N . ASN A 1 93 ? 9.148 -1.987 -31.370 1.00 83.56 93 ASN A N 1
ATOM 688 C CA . ASN A 1 93 ? 8.068 -2.948 -31.572 1.00 83.56 93 ASN A CA 1
ATOM 689 C C . ASN A 1 93 ? 8.662 -4.349 -31.472 1.00 83.56 93 ASN A C 1
ATOM 691 O O . ASN A 1 93 ? 9.654 -4.645 -32.140 1.00 83.56 93 ASN A O 1
ATOM 695 N N . VAL A 1 94 ? 8.083 -5.173 -30.609 1.00 83.69 94 VAL A N 1
ATOM 696 C CA . VAL A 1 94 ? 8.476 -6.567 -30.423 1.00 83.69 94 VAL A CA 1
ATOM 697 C C . VAL A 1 94 ? 7.233 -7.425 -30.585 1.00 83.69 94 VAL A C 1
ATOM 699 O O . VAL A 1 94 ? 6.159 -7.084 -30.087 1.00 83.69 94 VAL A O 1
ATOM 702 N N . GLU A 1 95 ? 7.380 -8.533 -31.298 1.00 87.00 95 GLU A N 1
ATOM 703 C CA . GLU A 1 95 ? 6.328 -9.528 -31.433 1.00 87.00 95 GLU A CA 1
ATOM 704 C C . GLU A 1 95 ? 6.337 -10.447 -30.211 1.00 87.00 95 GLU A C 1
ATOM 706 O O . GLU A 1 95 ? 7.315 -11.143 -29.942 1.00 87.00 95 GLU A O 1
ATOM 711 N N . VAL A 1 96 ? 5.248 -10.429 -29.446 1.00 81.81 96 VAL A N 1
ATOM 712 C CA . VAL A 1 96 ? 5.050 -11.291 -28.280 1.00 81.81 96 VAL A CA 1
ATOM 713 C C . VAL A 1 96 ? 3.808 -12.130 -28.542 1.00 81.81 96 VAL A C 1
ATOM 715 O O . VAL A 1 96 ? 2.705 -11.593 -28.560 1.00 81.81 96 VAL A O 1
ATOM 718 N N . LYS A 1 97 ? 3.977 -13.445 -28.736 1.00 85.00 97 LYS A N 1
ATOM 719 C CA . LYS A 1 97 ? 2.871 -14.382 -29.035 1.00 85.00 97 LYS A CA 1
ATOM 720 C C . LYS A 1 97 ? 1.998 -13.910 -30.217 1.00 85.00 97 LYS A C 1
ATOM 722 O O . LYS A 1 97 ? 0.785 -13.798 -30.072 1.00 85.00 97 LYS A O 1
ATOM 727 N N . ASP A 1 98 ? 2.632 -13.570 -31.342 1.00 86.62 98 ASP A N 1
ATOM 728 C CA . ASP A 1 98 ? 1.984 -13.074 -32.574 1.00 86.62 98 ASP A CA 1
ATOM 729 C C . ASP A 1 98 ? 1.237 -11.727 -32.429 1.00 86.62 98 ASP A C 1
ATOM 731 O O . ASP A 1 98 ? 0.474 -11.314 -33.305 1.00 86.62 98 ASP A O 1
ATOM 735 N N . VAL A 1 99 ? 1.459 -11.001 -31.325 1.00 87.31 99 VAL A N 1
ATOM 736 C CA . VAL A 1 99 ? 0.942 -9.645 -31.104 1.00 87.31 99 VAL A CA 1
ATOM 737 C C . VAL A 1 99 ? 2.100 -8.653 -31.121 1.00 87.31 99 VAL A C 1
ATOM 739 O O . VAL A 1 99 ? 3.057 -8.771 -30.357 1.00 87.31 99 VAL A O 1
ATOM 742 N N . GLN A 1 100 ? 2.000 -7.632 -31.972 1.00 86.50 100 GLN A N 1
ATOM 743 C CA . GLN A 1 100 ? 2.956 -6.526 -32.004 1.00 86.50 100 GLN A CA 1
ATOM 744 C C . GLN A 1 100 ? 2.731 -5.611 -30.796 1.00 86.50 100 GLN A C 1
ATOM 746 O O . GLN A 1 100 ? 1.723 -4.905 -30.717 1.00 86.50 100 GLN A O 1
ATOM 751 N N . VAL A 1 101 ? 3.675 -5.609 -29.854 1.00 87.31 101 VAL A N 1
ATOM 752 C CA . VAL A 1 101 ? 3.634 -4.758 -28.662 1.00 87.31 101 VAL A CA 1
ATOM 753 C C . VAL A 1 101 ? 4.702 -3.679 -28.762 1.00 87.31 101 VAL A C 1
ATOM 755 O O . VAL A 1 101 ? 5.878 -3.939 -29.019 1.00 87.31 101 VAL A O 1
ATOM 758 N N . ARG A 1 102 ? 4.281 -2.435 -28.535 1.00 86.75 102 ARG A N 1
ATOM 759 C CA . ARG A 1 102 ? 5.162 -1.270 -28.533 1.00 86.75 102 ARG A CA 1
ATOM 760 C C . ARG A 1 102 ? 5.759 -1.068 -27.144 1.00 86.75 102 ARG A C 1
ATOM 762 O O . ARG A 1 102 ? 5.074 -0.612 -26.231 1.00 86.75 102 ARG A O 1
ATOM 769 N N . MET A 1 103 ? 7.045 -1.350 -27.005 1.00 88.88 103 MET A N 1
ATOM 770 C CA . MET A 1 103 ? 7.815 -1.096 -25.790 1.00 88.88 103 MET A CA 1
ATOM 771 C C . MET A 1 103 ? 8.376 0.327 -25.807 1.00 88.88 103 MET A C 1
ATOM 773 O O . MET A 1 103 ? 8.660 0.874 -26.875 1.00 88.88 103 MET A O 1
ATOM 777 N N . LYS A 1 104 ? 8.546 0.935 -24.628 1.00 88.69 104 LYS A N 1
ATOM 778 C CA . LYS A 1 104 ? 9.123 2.281 -24.472 1.00 88.69 104 LYS A CA 1
ATOM 779 C C . LYS A 1 104 ? 10.354 2.239 -23.572 1.00 88.69 104 LYS A C 1
ATOM 781 O O . LYS A 1 104 ? 10.297 1.642 -22.498 1.00 88.69 104 LYS A O 1
ATOM 786 N N . TRP A 1 105 ? 11.412 2.922 -24.002 1.00 88.88 105 TRP A N 1
ATOM 787 C CA . TRP A 1 105 ? 12.669 3.064 -23.267 1.00 88.88 105 TRP A CA 1
ATOM 788 C C . TRP A 1 105 ? 12.493 3.833 -21.948 1.00 88.88 105 TRP A C 1
ATOM 790 O O . TRP A 1 105 ? 11.780 4.845 -21.903 1.00 88.88 105 TRP A O 1
ATOM 800 N N . CYS A 1 106 ? 13.141 3.364 -20.880 1.00 89.12 106 CYS A N 1
ATOM 801 C CA . CYS A 1 106 ? 13.301 4.095 -19.627 1.00 89.12 106 CYS A CA 1
ATOM 802 C C . CYS A 1 106 ? 14.727 4.646 -19.529 1.00 89.12 106 CYS A C 1
ATOM 804 O O . CYS A 1 106 ? 15.673 3.879 -19.414 1.00 89.12 106 CYS A O 1
ATOM 806 N N . ALA A 1 107 ? 14.869 5.973 -19.518 1.00 86.94 107 ALA A N 1
ATOM 807 C CA . ALA A 1 107 ? 16.179 6.614 -19.415 1.00 86.94 107 ALA A CA 1
ATOM 808 C C . ALA A 1 107 ? 16.823 6.478 -18.024 1.00 86.94 107 ALA A C 1
ATOM 810 O O . ALA A 1 107 ? 18.038 6.526 -17.940 1.00 86.94 107 ALA A O 1
ATOM 811 N N . SER A 1 108 ? 16.030 6.316 -16.957 1.00 88.12 108 SER A N 1
ATOM 812 C CA . SER A 1 108 ? 16.556 6.178 -15.590 1.00 88.12 108 SER A CA 1
ATOM 813 C C . SER A 1 108 ? 17.010 4.753 -15.272 1.00 88.12 108 SER A C 1
ATOM 815 O O . SER A 1 108 ? 17.965 4.562 -14.535 1.00 88.12 108 SER A O 1
ATOM 817 N N . CYS A 1 109 ? 16.303 3.747 -15.800 1.00 88.56 109 CYS A N 1
ATOM 818 C CA . CYS A 1 109 ? 16.575 2.335 -15.509 1.00 88.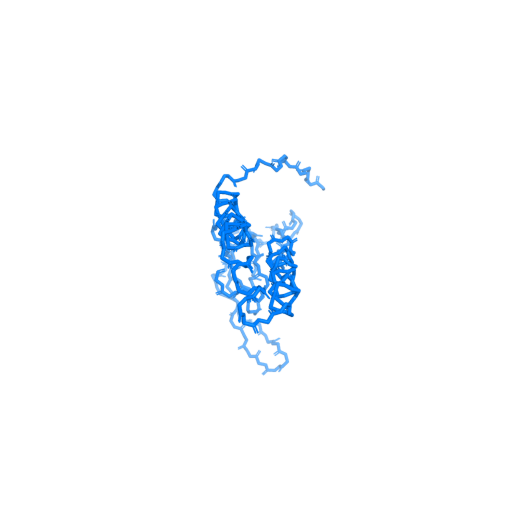56 109 CYS A CA 1
ATOM 819 C C . CYS A 1 109 ? 17.326 1.614 -16.636 1.00 88.56 109 CYS A C 1
ATOM 821 O O . CYS A 1 109 ? 17.699 0.461 -16.448 1.00 88.56 109 CYS A O 1
ATOM 823 N N . HIS A 1 110 ? 17.540 2.281 -17.774 1.00 87.19 110 HIS A N 1
ATOM 824 C CA . HIS A 1 110 ? 18.381 1.807 -18.873 1.00 87.19 110 HIS A CA 1
ATOM 825 C C . HIS A 1 110 ? 17.904 0.517 -19.570 1.00 87.19 110 HIS A C 1
ATOM 827 O O . HIS A 1 110 ? 18.695 -0.306 -20.008 1.00 87.19 110 HIS A O 1
ATOM 833 N N . PHE A 1 111 ? 16.587 0.335 -19.716 1.00 87.81 111 PHE A N 1
ATOM 834 C CA . PHE A 1 111 ? 16.031 -0.767 -20.513 1.00 87.81 111 PHE A CA 1
ATOM 835 C C . PHE A 1 111 ? 14.677 -0.425 -21.156 1.00 87.81 111 PHE A C 1
ATOM 837 O O . PHE A 1 111 ? 13.985 0.537 -20.788 1.00 87.81 111 PHE A O 1
ATOM 844 N N . TYR A 1 112 ? 14.255 -1.245 -22.127 1.00 88.88 112 TYR A N 1
ATOM 845 C CA . TYR A 1 112 ? 12.904 -1.192 -22.696 1.00 88.88 112 TYR A CA 1
ATOM 846 C C . TYR A 1 112 ? 11.887 -1.820 -21.748 1.00 88.88 112 TYR A C 1
ATOM 848 O O . TYR A 1 112 ? 11.917 -3.022 -21.500 1.00 88.88 112 TYR A O 1
ATOM 856 N N . ARG A 1 113 ? 10.932 -1.019 -21.273 1.00 91.38 113 ARG A N 1
ATOM 857 C CA . ARG A 1 113 ? 9.940 -1.455 -20.282 1.00 91.38 113 ARG A CA 1
ATOM 858 C C . ARG A 1 113 ? 9.061 -2.594 -20.830 1.00 91.38 113 ARG A C 1
ATOM 860 O O . ARG A 1 113 ? 8.457 -2.401 -21.894 1.00 91.38 113 ARG A O 1
ATOM 867 N N . PRO A 1 114 ? 8.960 -3.737 -20.121 1.00 90.38 114 PRO A N 1
ATOM 868 C CA . PRO A 1 114 ? 8.009 -4.803 -20.422 1.00 90.38 114 PRO A CA 1
ATOM 869 C C . PRO A 1 114 ? 6.556 -4.307 -20.506 1.00 90.38 114 PRO A C 1
ATOM 871 O O . PRO A 1 114 ? 6.233 -3.228 -19.994 1.00 90.38 114 PRO A O 1
ATOM 874 N N . PRO A 1 115 ? 5.643 -5.077 -21.126 1.00 89.88 115 PRO A N 1
ATOM 875 C CA . PRO A 1 115 ? 4.214 -4.786 -21.065 1.00 89.88 115 PRO A CA 1
ATOM 876 C C . PRO A 1 115 ? 3.756 -4.611 -19.610 1.00 89.88 115 PRO A C 1
ATOM 878 O O . PRO A 1 115 ? 4.192 -5.354 -18.741 1.00 89.88 115 PRO A O 1
ATOM 881 N N . ARG A 1 116 ? 2.885 -3.625 -19.354 1.00 90.50 116 ARG A N 1
ATOM 882 C CA . ARG A 1 116 ? 2.383 -3.242 -18.014 1.00 90.50 116 ARG A CA 1
ATOM 883 C C . ARG A 1 116 ? 3.426 -2.698 -17.023 1.00 90.50 116 ARG A C 1
ATOM 885 O O . ARG A 1 116 ? 3.049 -2.285 -15.934 1.00 90.50 116 ARG A O 1
ATOM 892 N N . CYS A 1 117 ? 4.698 -2.592 -17.406 1.00 93.44 117 CYS A N 1
ATOM 893 C CA . CYS A 1 117 ? 5.709 -1.927 -16.591 1.00 93.44 117 CYS A CA 1
ATOM 894 C C . CYS A 1 117 ? 5.698 -0.403 -16.799 1.00 93.44 117 CYS A C 1
ATOM 896 O O . CYS A 1 117 ? 5.720 0.095 -17.932 1.00 93.44 117 CYS A O 1
ATOM 898 N N . SER A 1 118 ? 5.744 0.349 -15.698 1.00 93.56 118 SER A N 1
ATOM 899 C CA . SER A 1 118 ? 5.920 1.804 -15.709 1.00 93.56 118 SER A CA 1
ATOM 900 C C . SER A 1 118 ? 7.013 2.241 -14.737 1.00 93.56 118 SER A C 1
ATOM 902 O O . SER A 1 118 ? 7.300 1.571 -13.752 1.00 93.56 118 SER A O 1
ATOM 904 N N . HIS A 1 119 ? 7.646 3.377 -15.037 1.00 93.19 119 HIS A N 1
ATOM 905 C CA . HIS A 1 119 ? 8.632 3.981 -14.143 1.00 93.19 119 HIS A CA 1
ATOM 906 C C . HIS A 1 119 ? 7.899 4.881 -13.150 1.00 93.19 119 HIS A C 1
ATOM 908 O O . HIS A 1 119 ? 7.228 5.826 -13.573 1.00 93.19 119 HIS A O 1
ATOM 914 N N . CYS A 1 120 ? 8.030 4.587 -11.860 1.00 91.62 120 CYS A N 1
ATOM 915 C CA . CYS A 1 120 ? 7.480 5.403 -10.789 1.00 91.62 120 CYS A CA 1
ATOM 916 C C . CYS A 1 120 ? 8.521 6.438 -10.365 1.00 91.62 120 CYS A C 1
ATOM 918 O O . CYS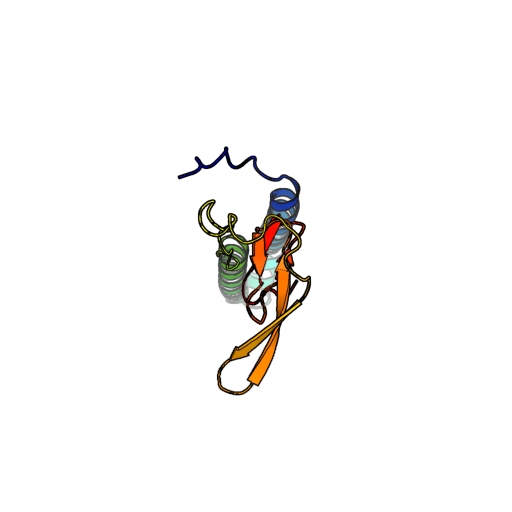 A 1 120 ? 9.575 6.079 -9.847 1.00 91.62 120 CYS A O 1
ATOM 920 N N . SER A 1 121 ? 8.217 7.724 -10.538 1.00 88.69 121 SER A N 1
ATOM 921 C CA . SER A 1 121 ? 9.126 8.814 -10.155 1.00 88.69 121 SER A CA 1
ATOM 922 C C . SER A 1 121 ? 9.308 8.954 -8.641 1.00 88.69 121 SER A C 1
ATOM 924 O O . SER A 1 121 ? 10.293 9.533 -8.194 1.00 88.69 121 SER A O 1
ATOM 926 N N . VAL A 1 122 ? 8.368 8.438 -7.841 1.00 85.88 122 VAL A N 1
ATOM 927 C CA . VAL A 1 122 ? 8.444 8.462 -6.371 1.00 85.88 122 VAL A CA 1
ATOM 928 C C . VAL A 1 122 ? 9.389 7.371 -5.865 1.00 85.88 122 VAL A C 1
ATOM 930 O O . VAL A 1 122 ? 10.271 7.629 -5.040 1.00 85.88 122 VAL A O 1
ATOM 933 N N . CYS A 1 123 ? 9.232 6.150 -6.380 1.00 85.25 123 CYS A N 1
ATOM 934 C CA . CYS A 1 123 ? 10.102 5.021 -6.056 1.00 85.25 123 CYS A CA 1
ATOM 935 C C . CYS A 1 123 ? 11.472 5.144 -6.735 1.00 85.25 123 CYS A C 1
ATOM 937 O O . CYS A 1 123 ? 12.456 4.649 -6.186 1.00 85.25 123 CYS A O 1
ATOM 939 N N . ASP A 1 124 ? 11.536 5.851 -7.866 1.00 89.12 124 ASP A N 1
ATOM 940 C CA . ASP A 1 124 ? 12.681 5.972 -8.777 1.00 89.12 124 ASP A CA 1
ATOM 941 C C . ASP A 1 124 ? 13.107 4.631 -9.390 1.00 89.12 124 ASP A C 1
ATOM 943 O O . ASP A 1 124 ? 14.278 4.339 -9.593 1.00 89.12 124 ASP A O 1
ATOM 947 N N . HIS A 1 125 ? 12.119 3.776 -9.645 1.00 90.19 125 HIS A N 1
ATOM 948 C CA . HIS A 1 125 ? 12.316 2.436 -10.183 1.00 90.19 125 HIS A CA 1
ATOM 949 C C . HIS A 1 125 ? 11.214 2.103 -11.189 1.00 90.19 125 HIS A C 1
ATOM 951 O O . HIS A 1 125 ? 10.092 2.616 -11.115 1.00 90.19 125 HIS A O 1
ATOM 957 N N . CYS A 1 126 ? 11.536 1.228 -12.142 1.00 93.62 126 CYS A N 1
ATOM 958 C CA . CYS A 1 126 ? 10.525 0.563 -12.953 1.00 93.62 126 CYS A CA 1
ATOM 959 C C . CYS A 1 126 ? 9.839 -0.526 -12.125 1.00 93.62 126 CYS A C 1
ATOM 961 O O . CYS A 1 126 ? 10.510 -1.319 -11.471 1.00 93.62 126 CYS A O 1
ATOM 963 N N . VAL A 1 127 ? 8.510 -0.552 -12.166 1.00 94.62 127 VAL A N 1
ATOM 964 C CA . VAL A 1 127 ? 7.672 -1.480 -11.402 1.00 94.62 127 VAL A CA 1
ATOM 965 C C . VAL A 1 127 ? 6.837 -2.301 -12.382 1.00 94.62 127 VAL A C 1
ATOM 967 O O . VAL A 1 127 ? 6.288 -1.750 -13.345 1.00 94.62 127 VAL A O 1
ATOM 970 N N . GLU A 1 128 ? 6.805 -3.618 -12.193 1.00 94.38 128 GLU A N 1
ATOM 971 C CA . GLU A 1 128 ? 5.955 -4.536 -12.953 1.00 94.38 128 GLU A CA 1
ATOM 972 C C . GLU A 1 128 ? 4.486 -4.366 -12.555 1.00 94.38 128 GLU A C 1
ATOM 974 O O . GLU A 1 128 ? 4.179 -4.072 -11.406 1.00 94.38 128 GLU A O 1
ATOM 979 N N . ASP A 1 129 ? 3.572 -4.517 -13.520 1.00 92.25 129 ASP A N 1
ATOM 980 C CA . ASP A 1 129 ? 2.128 -4.387 -13.289 1.00 92.25 129 ASP A CA 1
ATOM 981 C C . ASP A 1 129 ? 1.719 -3.099 -12.549 1.00 92.25 129 ASP A C 1
ATOM 983 O O . ASP A 1 129 ? 0.716 -3.061 -11.835 1.00 92.25 129 ASP A O 1
ATOM 987 N N . PHE A 1 130 ? 2.485 -2.027 -12.768 1.00 91.88 130 PHE A N 1
ATOM 988 C CA . PHE A 1 130 ? 2.303 -0.753 -12.093 1.00 91.88 130 PHE A CA 1
ATOM 989 C C . PHE A 1 130 ? 0.906 -0.183 -12.343 1.00 91.88 130 PHE A C 1
ATOM 991 O O . PHE A 1 130 ? 0.502 0.011 -13.494 1.00 91.88 130 PHE A O 1
ATOM 998 N N . ASP A 1 131 ? 0.211 0.126 -11.251 1.00 91.88 131 ASP A N 1
ATOM 999 C CA . ASP A 1 131 ? -1.103 0.762 -11.277 1.00 91.88 131 ASP A CA 1
ATOM 1000 C C . ASP A 1 131 ? -0.982 2.283 -11.106 1.00 91.88 131 ASP A C 1
ATOM 1002 O O . ASP A 1 131 ? -1.341 3.035 -12.017 1.00 91.88 131 ASP A O 1
ATOM 1006 N N . HIS A 1 132 ? -0.426 2.743 -9.977 1.00 88.75 132 HIS A N 1
ATOM 1007 C CA . HIS A 1 132 ? -0.319 4.165 -9.640 1.00 88.75 132 HIS A CA 1
ATOM 1008 C C . HIS A 1 132 ? 0.839 4.498 -8.694 1.00 88.75 132 HIS A C 1
ATOM 1010 O O . HIS A 1 132 ? 1.293 3.606 -7.944 1.00 88.75 132 HIS A O 1
#

InterPro domains:
  IPR001594 Palmitoyltransferase, DHHC domain [PF01529] (102-132)

Foldseek 3Di:
DDDDPDPPPPVVLVVVLVVVCCCLVVVLVCCVVPPLVCCCVPPHVVVVVVSVVVSVVVVVVSVCVSPDDQAFDAADDPVLLVVCPDCDDQWDFDQDPNDTDIWGADPQRRDTADPCWDQDPSVRTIHHVDDD

Sequence (132 aa):
MPASGADALKPSAFIPVCTAVCLLVGSTSMFFVFTCPWLALTICPVVPPCCAILFLFVLANFTMATFMDAGVLPVAGEDEDKDDEFRAPLYKNVEVKDVQVRMKWCASCHFYRPPRCSHCSVCDHCVEDFDH

Secondary structure (DSSP, 8-state):
----------HHHHHHHHHHHHHHHHHHHHIIIIIHHHHHHHT-TTHHHHHHHHHHHHHHHHHHHHHS---BPPPPPTTTGGG-TTT--SEEEEEETTEEEEEEEETTTTEEEPTT-EEETTTTEEETT---